Protein AF-A0A1B6DLE5-F1 (afdb_monomer)

Structure (mmCIF, N/CA/C/O backbone):
data_AF-A0A1B6DLE5-F1
#
_entry.id   AF-A0A1B6DLE5-F1
#
loop_
_atom_site.group_PDB
_atom_site.id
_atom_site.type_symbol
_atom_site.label_atom_id
_atom_site.label_alt_id
_atom_site.label_comp_id
_atom_site.label_asym_id
_atom_site.label_entity_id
_atom_site.label_seq_id
_atom_site.pdbx_PDB_ins_code
_atom_site.Cartn_x
_atom_site.Cartn_y
_atom_site.Cartn_z
_atom_site.occupancy
_atom_site.B_iso_or_equiv
_atom_site.auth_seq_id
_atom_site.auth_comp_id
_atom_s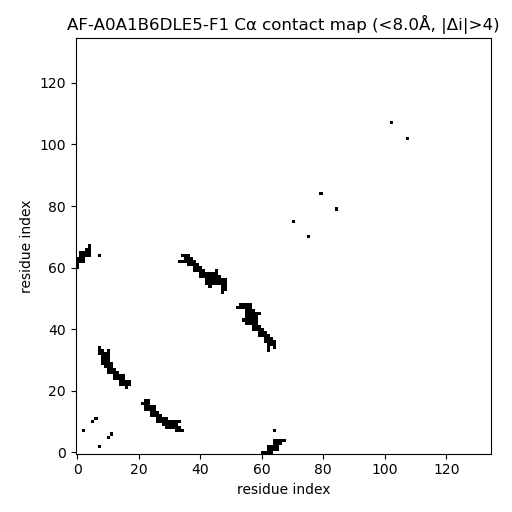ite.auth_asym_id
_atom_site.auth_atom_id
_atom_site.pdbx_PDB_model_num
ATOM 1 N N . MET A 1 1 ? -1.325 -0.089 -9.831 1.00 95.00 1 MET A N 1
ATOM 2 C CA . MET A 1 1 ? -1.335 -1.521 -9.483 1.00 95.00 1 MET A CA 1
ATOM 3 C C . MET A 1 1 ? -2.219 -1.707 -8.270 1.00 95.00 1 MET A C 1
ATOM 5 O O . MET A 1 1 ? -1.937 -1.101 -7.244 1.00 95.00 1 MET A O 1
ATOM 9 N N . ASN A 1 2 ? -3.291 -2.486 -8.408 1.00 97.44 2 ASN A N 1
ATOM 10 C CA . ASN A 1 2 ? -4.218 -2.744 -7.307 1.00 97.44 2 ASN A CA 1
ATOM 11 C C . ASN A 1 2 ? -3.691 -3.873 -6.412 1.00 97.44 2 ASN A C 1
ATOM 13 O O . ASN A 1 2 ? -3.269 -4.928 -6.908 1.00 97.44 2 ASN A O 1
ATOM 17 N N . ILE A 1 3 ? -3.712 -3.634 -5.106 1.00 97.62 3 ILE A N 1
ATOM 18 C CA . ILE A 1 3 ? -3.339 -4.595 -4.068 1.00 97.62 3 ILE A CA 1
ATOM 19 C C . ILE A 1 3 ? -4.383 -4.575 -2.954 1.00 97.62 3 ILE A C 1
ATOM 21 O O . ILE A 1 3 ? -4.985 -3.538 -2.686 1.00 97.62 3 ILE A O 1
ATOM 25 N N . GLU A 1 4 ? -4.595 -5.708 -2.302 1.00 98.00 4 GLU A N 1
ATOM 26 C CA . GLU A 1 4 ? -5.500 -5.803 -1.157 1.00 98.00 4 GLU A CA 1
ATOM 27 C C . GLU A 1 4 ? -4.848 -5.245 0.114 1.00 98.00 4 GLU A C 1
ATOM 29 O O . GLU A 1 4 ? -3.623 -5.228 0.243 1.00 98.00 4 GLU A O 1
ATOM 34 N N . LEU A 1 5 ? -5.652 -4.824 1.096 1.00 97.00 5 LEU A N 1
ATOM 35 C CA . LEU A 1 5 ? -5.134 -4.311 2.372 1.00 97.00 5 LEU A CA 1
ATOM 36 C C . LEU A 1 5 ? -4.170 -5.293 3.061 1.00 97.00 5 LEU A C 1
ATOM 38 O O . LEU A 1 5 ? -3.156 -4.880 3.618 1.00 97.00 5 LEU A O 1
ATOM 42 N N . VAL A 1 6 ? -4.448 -6.596 2.989 1.00 95.88 6 VAL A N 1
ATOM 43 C CA . VAL A 1 6 ? -3.551 -7.621 3.545 1.00 95.88 6 VAL A CA 1
ATOM 44 C C . VAL A 1 6 ? -2.202 -7.656 2.821 1.00 95.88 6 VAL A C 1
ATOM 46 O O . VAL A 1 6 ? -1.170 -7.777 3.469 1.00 95.88 6 VAL A O 1
ATOM 49 N N . GLU A 1 7 ? -2.183 -7.471 1.500 1.00 97.12 7 GLU A N 1
ATOM 50 C CA . GLU A 1 7 ? -0.951 -7.404 0.703 1.00 97.12 7 GLU A CA 1
ATOM 51 C C . GLU A 1 7 ? -0.147 -6.147 1.052 1.00 97.12 7 GLU A C 1
ATOM 53 O O . GLU A 1 7 ? 1.074 -6.191 1.198 1.00 97.12 7 GLU A O 1
ATOM 58 N N . ALA A 1 8 ? -0.844 -5.025 1.236 1.00 97.44 8 ALA A N 1
ATOM 59 C CA . ALA A 1 8 ? -0.252 -3.751 1.618 1.00 97.44 8 ALA A CA 1
ATOM 60 C C . ALA A 1 8 ? 0.439 -3.792 2.993 1.00 97.44 8 ALA A C 1
ATOM 62 O O . ALA A 1 8 ? 1.446 -3.110 3.184 1.00 97.44 8 ALA A O 1
ATOM 63 N N . LEU A 1 9 ? -0.089 -4.578 3.939 1.00 96.25 9 LEU A N 1
ATOM 64 C CA . LEU A 1 9 ? 0.426 -4.681 5.310 1.00 96.25 9 LEU A CA 1
ATOM 65 C C . LEU A 1 9 ? 1.403 -5.847 5.515 1.00 96.25 9 LEU A C 1
ATOM 67 O O . LEU A 1 9 ? 2.339 -5.733 6.304 1.00 96.25 9 LEU A O 1
ATOM 7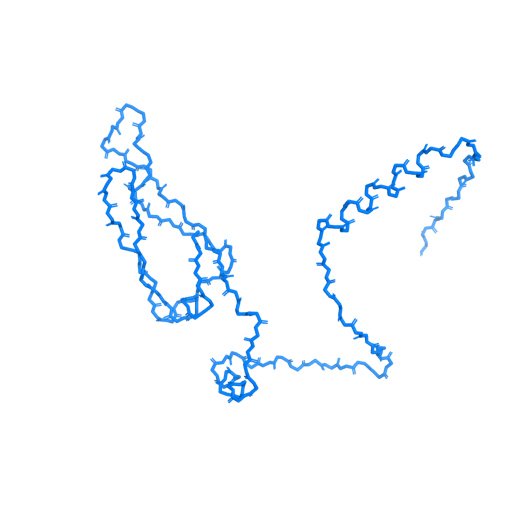1 N N . CYS A 1 10 ? 1.187 -6.972 4.834 1.00 96.19 10 CYS A N 1
ATOM 72 C CA . CYS A 1 10 ? 1.909 -8.223 5.077 1.00 96.19 10 CYS A CA 1
ATOM 73 C C . CYS A 1 10 ? 2.885 -8.602 3.954 1.00 96.19 10 CYS A C 1
ATOM 75 O O . CYS A 1 10 ? 3.512 -9.657 4.034 1.00 96.19 10 CYS A O 1
ATOM 77 N N . GLY A 1 11 ? 3.045 -7.753 2.937 1.00 96.25 11 GLY A N 1
ATOM 78 C CA . GLY A 1 11 ? 3.853 -8.042 1.756 1.00 96.25 11 GLY A CA 1
ATOM 79 C C . GLY A 1 11 ? 3.104 -8.888 0.726 1.00 96.25 11 GLY A C 1
ATOM 80 O O . GLY A 1 11 ? 2.033 -9.440 0.983 1.00 96.25 11 GLY A O 1
ATOM 81 N N . PHE A 1 12 ? 3.666 -8.973 -0.479 1.00 97.00 12 PHE A N 1
ATOM 82 C CA . PHE A 1 12 ? 3.052 -9.696 -1.591 1.00 97.00 12 PHE A CA 1
ATOM 83 C C . PHE A 1 12 ? 4.066 -10.065 -2.670 1.00 97.00 12 PHE A C 1
ATOM 85 O O . PHE A 1 12 ? 5.167 -9.515 -2.749 1.00 97.00 12 PHE A O 1
ATOM 92 N N . GLN A 1 13 ? 3.642 -10.968 -3.552 1.00 97.06 13 GLN A N 1
ATOM 93 C CA . GLN A 1 13 ? 4.317 -11.280 -4.803 1.00 97.06 13 GLN A CA 1
ATOM 94 C C . GLN A 1 13 ? 3.314 -11.179 -5.946 1.00 97.06 13 GLN A C 1
ATOM 96 O O . GLN A 1 13 ? 2.266 -11.819 -5.909 1.00 97.06 13 GLN A O 1
ATOM 101 N N . LYS A 1 14 ? 3.622 -10.365 -6.957 1.00 96.06 14 LYS A N 1
ATOM 102 C CA . LYS A 1 14 ? 2.772 -10.204 -8.142 1.00 96.06 14 LYS A CA 1
ATOM 103 C C . LYS A 1 14 ? 3.612 -10.114 -9.399 1.00 96.06 14 LYS A C 1
ATOM 105 O O . LYS A 1 14 ? 4.716 -9.572 -9.383 1.00 96.06 14 LYS A O 1
ATOM 110 N N . THR A 1 15 ? 3.063 -10.628 -10.488 1.00 96.94 15 THR A N 1
ATOM 111 C CA . THR A 1 15 ? 3.673 -10.528 -11.807 1.00 96.94 15 THR A CA 1
ATOM 112 C C . THR A 1 15 ? 3.175 -9.287 -12.538 1.00 96.94 15 THR A C 1
ATOM 114 O O . THR A 1 15 ? 2.022 -8.873 -12.400 1.00 96.94 15 THR A O 1
ATOM 117 N N . ILE A 1 16 ? 4.066 -8.679 -13.312 1.00 96.25 16 ILE A N 1
ATOM 118 C CA . ILE A 1 16 ? 3.747 -7.619 -14.261 1.00 96.25 16 ILE A CA 1
ATOM 119 C C . ILE A 1 16 ? 4.125 -8.135 -15.637 1.00 96.25 16 ILE A C 1
ATOM 121 O O . ILE A 1 16 ? 5.300 -8.387 -15.899 1.00 96.25 16 ILE A O 1
ATOM 125 N N . HIS A 1 17 ? 3.123 -8.266 -16.496 1.00 95.94 17 HIS A N 1
ATOM 126 C CA . HIS A 1 17 ? 3.327 -8.604 -17.893 1.00 95.94 17 HIS A CA 1
ATOM 127 C C . HIS A 1 17 ? 3.778 -7.357 -18.663 1.00 95.94 17 HIS A C 1
ATOM 129 O O . HIS A 1 17 ? 3.111 -6.318 -18.618 1.00 95.94 17 HIS A O 1
ATOM 135 N N . THR A 1 18 ? 4.933 -7.431 -19.316 1.00 94.50 18 THR A N 1
ATOM 136 C CA . THR A 1 18 ? 5.543 -6.316 -20.050 1.00 94.50 18 THR A CA 1
ATOM 137 C C . THR A 1 18 ? 5.151 -6.319 -21.526 1.00 94.50 18 THR A C 1
ATOM 139 O O . THR A 1 18 ? 4.615 -7.285 -22.052 1.00 94.50 18 THR A O 1
ATOM 142 N N . LEU A 1 19 ? 5.454 -5.222 -22.229 1.00 92.38 19 LEU A N 1
ATOM 143 C CA . LEU A 1 19 ? 5.194 -5.086 -23.670 1.00 92.38 19 LEU A CA 1
ATOM 144 C C . LEU A 1 19 ? 6.086 -5.978 -24.551 1.00 92.38 19 LEU A C 1
ATOM 146 O O . LEU A 1 19 ? 5.838 -6.079 -25.747 1.00 92.38 19 LEU A O 1
ATOM 150 N N . ASP A 1 20 ? 7.147 -6.560 -23.985 1.00 91.56 20 ASP A N 1
ATOM 151 C CA . ASP A 1 20 ? 8.043 -7.510 -24.655 1.00 91.56 20 ASP A CA 1
ATOM 152 C C . ASP A 1 20 ? 7.759 -8.969 -24.255 1.00 91.56 20 ASP A C 1
ATOM 154 O O . ASP A 1 20 ? 8.658 -9.807 -24.316 1.00 91.56 20 ASP A O 1
ATOM 158 N N . ASP A 1 21 ? 6.518 -9.252 -23.839 1.00 94.75 21 ASP A N 1
ATOM 159 C CA . ASP A 1 21 ? 5.989 -10.581 -23.504 1.00 94.75 21 ASP A CA 1
ATOM 160 C C . ASP A 1 21 ? 6.752 -11.310 -22.377 1.00 94.75 21 ASP A C 1
ATOM 162 O O . ASP A 1 21 ? 6.773 -12.542 -22.310 1.00 94.75 21 ASP A O 1
ATOM 166 N N . ARG A 1 22 ? 7.392 -10.564 -21.465 1.00 94.62 22 ARG A N 1
ATOM 167 C CA . ARG A 1 22 ? 8.037 -11.107 -20.260 1.00 94.62 22 ARG A CA 1
ATOM 168 C C . ARG A 1 22 ? 7.164 -10.871 -19.033 1.00 94.62 22 ARG A C 1
ATOM 170 O O . ARG A 1 22 ? 6.471 -9.864 -18.923 1.00 94.62 22 ARG A O 1
ATOM 177 N N . ASP A 1 23 ? 7.283 -11.763 -18.057 1.00 97.00 23 ASP A N 1
ATOM 178 C CA . ASP A 1 23 ? 6.674 -11.574 -16.744 1.00 97.00 23 ASP A CA 1
ATOM 179 C C . ASP A 1 23 ? 7.738 -11.154 -15.729 1.00 97.00 23 ASP A C 1
ATOM 181 O O . ASP A 1 23 ? 8.702 -11.876 -15.462 1.00 97.00 23 ASP A O 1
ATOM 185 N N . LEU A 1 24 ? 7.558 -9.974 -15.143 1.00 96.81 24 LEU A N 1
ATOM 186 C CA . LEU A 1 24 ? 8.404 -9.472 -14.066 1.00 96.81 24 LEU A CA 1
ATOM 187 C C . LEU A 1 24 ? 7.772 -9.816 -12.722 1.00 96.81 24 LEU A C 1
ATOM 189 O O . LEU A 1 24 ? 6.667 -9.367 -12.426 1.00 96.81 24 LEU A O 1
ATOM 193 N N . LEU A 1 25 ? 8.480 -10.569 -11.882 1.00 97.06 25 LEU A N 1
ATOM 194 C CA . LEU A 1 25 ? 8.051 -10.823 -10.510 1.00 97.06 25 LEU A CA 1
ATOM 195 C C . LEU A 1 25 ? 8.454 -9.653 -9.607 1.00 97.06 25 LEU A C 1
ATOM 197 O O . LEU A 1 25 ? 9.636 -9.424 -9.357 1.00 97.06 25 LEU A O 1
ATOM 201 N N . VAL A 1 26 ? 7.465 -8.945 -9.069 1.00 96.12 26 VAL A N 1
ATOM 202 C CA . VAL A 1 26 ? 7.658 -7.909 -8.052 1.00 96.12 26 VAL A CA 1
ATOM 203 C C . VAL A 1 26 ? 7.335 -8.498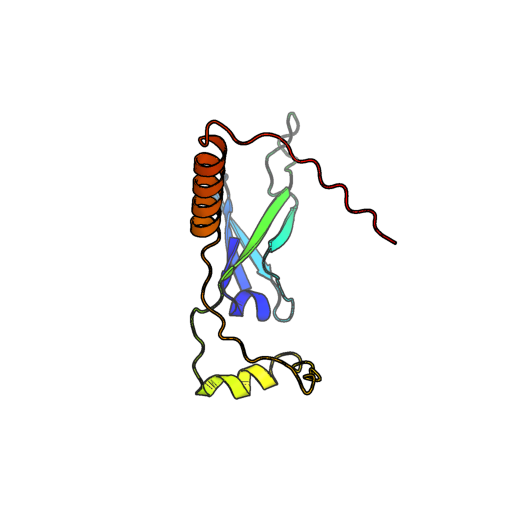 -6.689 1.00 96.12 26 VAL A C 1
ATOM 205 O O . VAL A 1 26 ? 6.277 -9.096 -6.500 1.00 96.12 26 VAL A O 1
ATOM 208 N N . THR A 1 27 ? 8.253 -8.325 -5.740 1.00 96.44 27 THR A N 1
ATOM 209 C CA . THR A 1 27 ? 8.102 -8.796 -4.359 1.00 96.44 27 THR A CA 1
ATOM 210 C C . THR A 1 27 ? 8.220 -7.620 -3.402 1.00 96.44 27 THR A C 1
ATOM 212 O O . THR A 1 27 ? 9.181 -6.857 -3.480 1.00 96.44 27 THR A O 1
ATOM 215 N N . VAL A 1 28 ? 7.261 -7.507 -2.488 1.00 95.94 28 VAL A N 1
ATOM 216 C CA . VAL A 1 28 ? 7.370 -6.684 -1.280 1.00 95.94 28 VAL A CA 1
ATOM 217 C C . VAL A 1 28 ? 7.525 -7.632 -0.102 1.00 95.94 28 VAL A C 1
ATOM 219 O O . VAL A 1 28 ? 6.727 -8.557 0.063 1.00 95.94 28 VAL A O 1
ATOM 222 N N . ILE A 1 29 ? 8.585 -7.433 0.678 1.00 95.06 29 ILE A N 1
ATOM 223 C CA . ILE A 1 29 ? 8.948 -8.326 1.778 1.00 95.06 29 ILE A CA 1
ATOM 224 C C . ILE A 1 29 ? 7.930 -8.161 2.918 1.00 95.06 29 ILE A C 1
AT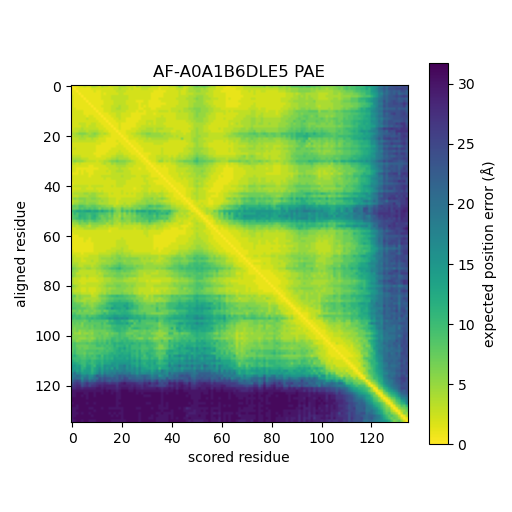OM 226 O O . ILE A 1 29 ? 7.564 -7.027 3.239 1.00 95.06 29 ILE A O 1
ATOM 230 N N . PRO A 1 30 ? 7.484 -9.254 3.565 1.00 93.56 30 PRO A N 1
ATOM 231 C CA . PRO A 1 30 ? 6.647 -9.157 4.753 1.00 93.56 30 PRO A CA 1
ATOM 232 C C . PRO A 1 30 ? 7.258 -8.254 5.829 1.00 93.56 30 PRO A C 1
ATOM 234 O O . PRO A 1 30 ? 8.422 -8.407 6.194 1.00 93.56 30 PRO A O 1
ATOM 237 N N . GLY A 1 31 ? 6.457 -7.315 6.333 1.00 88.75 31 GLY A N 1
ATOM 238 C CA . GLY A 1 31 ? 6.887 -6.278 7.276 1.00 88.75 31 GLY A CA 1
ATOM 239 C C . GLY A 1 31 ? 7.170 -4.918 6.629 1.00 88.75 31 GLY A C 1
ATOM 240 O O . GLY A 1 31 ? 7.177 -3.910 7.334 1.00 88.75 31 GLY A O 1
ATOM 241 N N . GLU A 1 32 ? 7.332 -4.846 5.304 1.00 93.62 32 GLU A N 1
ATOM 242 C CA . GLU A 1 32 ? 7.340 -3.570 4.584 1.00 93.62 32 GLU A CA 1
ATOM 243 C C . GLU A 1 32 ? 5.912 -3.136 4.233 1.00 93.62 32 GLU A C 1
ATOM 245 O O . GLU A 1 32 ? 5.233 -3.763 3.420 1.00 93.62 32 GLU A O 1
ATOM 250 N N . VAL A 1 33 ? 5.465 -2.022 4.814 1.00 96.06 33 VAL A N 1
ATOM 251 C CA . VAL A 1 33 ? 4.139 -1.461 4.526 1.00 96.06 33 VAL A CA 1
ATOM 252 C C . VAL A 1 33 ? 4.161 -0.681 3.210 1.00 96.06 33 VAL A C 1
ATOM 254 O O . VAL A 1 33 ? 4.983 0.218 3.025 1.00 96.06 33 VAL A O 1
ATOM 257 N N . THR A 1 34 ? 3.214 -0.984 2.320 1.00 97.06 34 THR A N 1
ATOM 258 C CA . THR A 1 34 ? 2.953 -0.226 1.086 1.00 97.06 34 THR A CA 1
ATOM 259 C C . THR A 1 34 ? 1.678 0.596 1.249 1.00 97.06 34 THR A C 1
ATOM 261 O O . THR A 1 34 ? 0.595 0.041 1.411 1.00 97.06 34 THR A O 1
ATOM 264 N N . LYS A 1 35 ? 1.778 1.926 1.218 1.00 97.25 35 LYS A N 1
ATOM 265 C CA . LYS A 1 35 ? 0.630 2.820 1.422 1.00 97.25 35 LYS A CA 1
ATOM 266 C C . LYS A 1 35 ? -0.174 3.001 0.138 1.00 97.25 35 LYS A C 1
ATOM 268 O O . LYS A 1 35 ? 0.325 2.837 -0.976 1.00 97.25 35 LYS A O 1
ATOM 273 N N . HIS A 1 36 ? -1.431 3.407 0.298 1.00 97.75 36 HIS A N 1
ATOM 274 C CA . HIS A 1 36 ? -2.233 3.853 -0.834 1.00 97.75 36 HIS A CA 1
ATOM 275 C C . HIS A 1 36 ? -1.576 5.072 -1.496 1.00 97.75 36 HIS A C 1
ATOM 277 O O . HIS A 1 36 ? -1.207 6.030 -0.821 1.00 97.75 36 HIS A O 1
ATOM 283 N N . GLY A 1 37 ? -1.436 5.028 -2.818 1.00 97.69 37 GLY A N 1
ATOM 284 C CA . GLY A 1 37 ? -0.793 6.069 -3.610 1.00 97.69 37 GLY A CA 1
ATOM 285 C C . GLY A 1 37 ? 0.734 6.004 -3.634 1.00 97.69 37 GLY A C 1
ATOM 286 O O . GLY A 1 37 ? 1.330 6.799 -4.362 1.00 97.69 37 GLY A O 1
ATOM 287 N N . ASP A 1 38 ? 1.371 5.075 -2.907 1.00 97.25 38 ASP A N 1
ATOM 288 C CA . ASP A 1 38 ? 2.829 4.927 -2.933 1.00 97.25 38 ASP A CA 1
ATOM 289 C C . ASP A 1 38 ? 3.326 4.661 -4.354 1.00 97.25 38 ASP A C 1
ATOM 291 O O . ASP A 1 38 ? 2.694 3.951 -5.140 1.00 97.25 38 ASP A O 1
ATOM 295 N N . VAL A 1 39 ? 4.499 5.211 -4.670 1.00 97.44 39 VAL A N 1
ATOM 296 C CA . VAL A 1 39 ? 5.131 5.075 -5.982 1.00 97.44 39 VAL A CA 1
ATOM 297 C C . VAL A 1 39 ? 6.485 4.395 -5.828 1.00 97.44 39 VAL A C 1
ATOM 299 O O . VAL A 1 39 ? 7.362 4.884 -5.118 1.00 97.44 39 VAL A O 1
ATOM 302 N N . LYS A 1 40 ? 6.676 3.273 -6.523 1.00 95.81 40 LYS A N 1
ATOM 303 C CA . LYS A 1 40 ? 7.967 2.575 -6.640 1.00 95.81 40 LYS A CA 1
ATOM 304 C C . LYS A 1 40 ? 8.352 2.447 -8.112 1.00 95.81 40 LYS A C 1
ATOM 306 O O . LYS A 1 40 ? 7.537 2.697 -8.999 1.00 95.81 40 LYS A O 1
ATOM 311 N N . CYS A 1 41 ? 9.602 2.083 -8.392 1.00 96.19 41 CYS A N 1
ATOM 312 C CA . CYS A 1 41 ? 10.039 1.873 -9.768 1.00 96.19 41 CYS A CA 1
ATOM 313 C C . CYS A 1 41 ? 10.967 0.672 -9.930 1.00 96.19 41 CYS A C 1
ATOM 315 O O . CYS A 1 41 ? 11.715 0.336 -9.014 1.00 96.19 41 CYS A O 1
ATOM 317 N N . ILE A 1 42 ? 10.924 0.069 -11.118 1.00 95.81 42 ILE A N 1
ATOM 318 C CA . ILE A 1 42 ? 11.850 -0.972 -11.563 1.00 95.81 42 ILE A CA 1
ATOM 319 C C . ILE A 1 42 ? 12.783 -0.343 -12.598 1.00 95.81 42 ILE A C 1
ATOM 321 O O . ILE A 1 42 ? 12.337 0.174 -13.628 1.00 95.81 42 ILE A O 1
ATOM 325 N N . LEU A 1 43 ? 14.079 -0.330 -12.295 1.00 94.81 43 LEU A N 1
ATOM 326 C CA . LEU A 1 43 ? 15.106 0.220 -13.178 1.00 94.81 43 LEU A CA 1
ATOM 327 C C . LEU A 1 43 ? 15.317 -0.701 -14.385 1.00 94.81 43 LEU A C 1
ATOM 329 O O . LEU A 1 43 ? 15.317 -1.917 -14.234 1.00 94.81 43 LEU A O 1
ATOM 333 N N . GLY A 1 44 ? 15.512 -0.126 -15.573 1.00 93.25 44 GLY A N 1
ATOM 334 C CA . GLY A 1 44 ? 15.780 -0.886 -16.799 1.00 93.25 44 GLY A CA 1
ATOM 335 C C . GLY A 1 44 ? 14.553 -1.545 -17.436 1.00 93.25 44 GLY A C 1
ATOM 336 O O . GLY A 1 44 ? 14.694 -2.226 -18.444 1.00 93.25 44 GLY A O 1
ATOM 337 N N . GLU A 1 45 ? 13.354 -1.324 -16.894 1.00 94.56 45 GLU A N 1
ATOM 338 C CA . GLU A 1 45 ? 12.096 -1.893 -17.410 1.00 94.56 45 GLU A CA 1
ATOM 339 C C . GLU A 1 45 ? 11.161 -0.830 -18.014 1.00 94.56 45 GLU A C 1
ATOM 341 O O . GLU A 1 45 ? 9.980 -1.066 -18.249 1.00 94.56 45 GLU A O 1
ATOM 346 N N . GLY A 1 46 ? 11.683 0.373 -18.269 1.00 93.00 46 GLY A N 1
ATOM 347 C CA . GLY A 1 46 ? 10.982 1.393 -19.048 1.00 93.00 46 GLY A CA 1
ATOM 348 C C . GLY A 1 46 ? 11.173 1.232 -20.559 1.00 93.00 46 GLY A C 1
ATOM 349 O O . GLY A 1 46 ? 11.737 0.257 -21.053 1.00 93.00 46 GLY A O 1
ATOM 350 N N . MET A 1 47 ? 10.743 2.246 -21.308 1.00 92.06 47 MET A N 1
ATOM 351 C CA . MET A 1 47 ? 10.932 2.285 -22.761 1.00 92.06 47 MET A CA 1
ATOM 352 C C . MET A 1 47 ? 12.420 2.446 -23.134 1.00 92.06 47 MET A C 1
ATOM 354 O O . MET A 1 47 ? 13.155 3.112 -22.395 1.00 92.06 47 MET A O 1
ATOM 358 N N . PRO A 1 48 ? 12.875 1.881 -24.269 1.00 92.38 48 PRO A N 1
ATOM 359 C CA . PRO A 1 48 ? 14.218 2.114 -24.797 1.00 92.38 48 PRO A CA 1
ATOM 360 C C . PRO A 1 48 ? 14.486 3.595 -25.091 1.00 92.38 48 PRO A C 1
ATOM 362 O O . PRO A 1 48 ? 13.598 4.322 -25.546 1.00 92.38 48 PRO A O 1
ATOM 365 N N . GLN A 1 49 ? 15.720 4.045 -24.872 1.00 89.69 49 GLN A N 1
ATOM 366 C CA . GLN A 1 49 ? 16.133 5.408 -25.184 1.00 89.69 49 GLN A CA 1
ATOM 367 C C . GLN A 1 49 ? 16.301 5.621 -26.694 1.00 89.69 49 GLN A C 1
ATOM 369 O O . GLN A 1 49 ? 16.805 4.768 -27.432 1.00 89.69 49 GLN A O 1
ATOM 374 N N . TYR A 1 50 ? 15.922 6.811 -27.165 1.00 87.94 50 TYR A N 1
ATOM 375 C CA . TYR A 1 50 ? 16.098 7.190 -28.563 1.00 87.94 50 TYR A CA 1
ATOM 376 C C . TYR A 1 50 ? 17.587 7.168 -28.940 1.00 87.94 50 TYR A C 1
ATOM 378 O O . TYR A 1 50 ? 18.403 7.810 -28.286 1.00 87.94 50 TYR A O 1
ATOM 386 N N . LYS A 1 51 ? 17.928 6.437 -30.012 1.00 89.88 51 LYS A N 1
ATOM 387 C CA . LYS A 1 51 ? 19.299 6.163 -30.498 1.00 89.88 51 LYS A CA 1
ATOM 388 C C . LYS A 1 51 ? 20.168 5.249 -29.620 1.00 89.88 51 LYS A C 1
ATOM 390 O O . LYS A 1 51 ? 21.278 4.939 -30.043 1.00 89.88 51 LYS A O 1
ATOM 395 N N . ASN A 1 52 ? 19.678 4.764 -28.478 1.00 88.75 52 ASN A N 1
ATOM 396 C CA . ASN A 1 52 ? 20.381 3.769 -27.666 1.00 88.75 52 ASN A CA 1
ATOM 397 C C . ASN A 1 52 ? 19.407 2.675 -27.178 1.00 88.75 52 ASN A C 1
ATOM 399 O O . ASN A 1 52 ? 18.964 2.705 -26.032 1.00 88.75 52 ASN A O 1
ATOM 403 N N . PRO A 1 53 ? 19.039 1.709 -28.045 1.00 86.00 53 PRO A N 1
ATOM 404 C CA . PRO A 1 53 ? 17.985 0.733 -27.751 1.00 86.00 53 PRO A CA 1
ATOM 405 C C . PRO A 1 53 ? 18.348 -0.262 -26.638 1.00 86.00 53 PRO A C 1
ATOM 407 O O . PRO A 1 53 ? 17.465 -0.940 -26.119 1.00 86.00 53 PRO A O 1
ATOM 410 N N . PHE A 1 54 ? 19.630 -0.357 -26.273 1.00 87.06 54 PHE A N 1
ATOM 411 C CA . PHE A 1 54 ? 20.103 -1.210 -25.181 1.00 87.06 54 PHE A CA 1
ATOM 412 C C . PHE A 1 54 ? 19.910 -0.569 -23.803 1.00 87.06 54 PHE A C 1
ATOM 414 O O . PHE A 1 54 ? 19.923 -1.274 -22.797 1.00 87.06 54 PHE A O 1
ATOM 421 N N . GLU A 1 55 ? 19.694 0.747 -23.745 1.00 90.31 55 GLU A N 1
ATOM 422 C CA . GLU A 1 55 ? 19.363 1.444 -22.508 1.00 90.31 55 GLU A CA 1
ATOM 423 C C . GLU A 1 55 ? 17.856 1.654 -22.402 1.00 90.31 55 GLU A C 1
ATOM 425 O O . GLU A 1 55 ? 17.245 2.370 -23.196 1.00 90.31 55 GLU A O 1
ATOM 430 N N . LYS A 1 56 ? 17.252 1.049 -21.382 1.00 93.19 56 LYS A N 1
ATOM 431 C CA . LYS A 1 56 ? 15.835 1.205 -21.046 1.00 93.19 56 LYS A CA 1
ATOM 432 C C . LYS A 1 56 ? 15.663 2.170 -19.872 1.00 93.19 56 LYS A C 1
ATOM 434 O O . LYS A 1 56 ? 16.522 2.269 -18.997 1.00 93.19 56 LYS A O 1
ATOM 439 N N . GLY A 1 57 ? 14.538 2.884 -19.853 1.00 93.88 57 GLY A N 1
ATOM 440 C CA . GLY A 1 57 ? 14.137 3.744 -18.739 1.00 93.88 57 GLY A CA 1
ATOM 441 C C . GLY A 1 57 ? 13.687 2.960 -17.498 1.00 93.88 57 GLY A C 1
ATOM 442 O O . GLY A 1 57 ? 14.070 1.813 -17.279 1.00 93.88 57 GLY A O 1
ATOM 443 N N . ARG A 1 58 ? 12.820 3.569 -16.684 1.00 95.31 58 ARG A N 1
ATOM 444 C CA . ARG A 1 58 ? 12.217 2.938 -15.495 1.00 95.31 58 ARG A CA 1
ATOM 445 C C . ARG A 1 58 ? 10.732 2.652 -15.698 1.00 95.31 58 ARG A C 1
ATOM 447 O O . ARG A 1 58 ? 10.025 3.493 -16.253 1.00 95.31 58 ARG A O 1
ATOM 454 N N . LEU A 1 59 ? 10.262 1.521 -15.184 1.00 96.25 59 LEU A N 1
ATOM 455 C CA . LEU A 1 59 ? 8.838 1.251 -15.004 1.00 96.25 59 LEU A CA 1
ATOM 456 C C . LEU A 1 59 ? 8.396 1.860 -13.674 1.00 96.25 59 LEU A C 1
ATOM 458 O O . LEU A 1 59 ? 8.957 1.517 -12.637 1.00 96.25 59 LEU A O 1
ATOM 462 N N . ILE A 1 60 ? 7.424 2.770 -13.693 1.00 96.69 60 ILE A N 1
ATOM 463 C CA . ILE A 1 60 ? 6.884 3.415 -12.489 1.00 96.69 60 ILE A CA 1
ATOM 464 C C . ILE A 1 60 ? 5.575 2.724 -12.113 1.00 96.69 60 ILE A C 1
ATOM 466 O O . ILE A 1 60 ? 4.689 2.568 -12.949 1.00 96.69 60 ILE A O 1
ATOM 470 N N . ILE A 1 61 ? 5.452 2.326 -10.850 1.00 96.75 61 ILE A N 1
ATOM 471 C CA . ILE A 1 61 ? 4.298 1.613 -10.312 1.00 96.75 61 ILE A CA 1
ATOM 472 C C . ILE A 1 61 ? 3.714 2.455 -9.185 1.00 96.75 61 ILE A C 1
ATOM 474 O O . ILE A 1 61 ? 4.375 2.668 -8.171 1.00 96.75 61 ILE A O 1
ATOM 478 N N . GLN A 1 62 ? 2.474 2.907 -9.359 1.00 97.69 62 GLN A N 1
ATOM 479 C CA . GLN A 1 62 ? 1.672 3.488 -8.285 1.00 97.69 62 GLN A CA 1
ATOM 480 C C . GLN A 1 62 ? 0.767 2.412 -7.684 1.00 97.69 62 GLN A C 1
ATOM 482 O O . GLN A 1 62 ? 0.102 1.689 -8.433 1.00 97.69 62 GLN A O 1
ATOM 487 N N . PHE A 1 63 ? 0.723 2.298 -6.361 1.00 98.06 63 PHE A N 1
ATOM 488 C CA . PHE A 1 63 ? -0.102 1.317 -5.658 1.00 98.06 63 PHE A CA 1
ATOM 489 C C . PHE A 1 63 ? -1.455 1.902 -5.267 1.00 98.06 63 PHE A C 1
ATOM 491 O O . PHE A 1 63 ? -1.538 2.999 -4.723 1.00 98.06 63 PHE A O 1
ATOM 498 N N . LEU A 1 64 ? -2.517 1.148 -5.525 1.00 98.12 64 LEU A N 1
ATOM 499 C CA . LEU A 1 64 ? -3.869 1.447 -5.071 1.00 98.12 64 LEU A CA 1
ATOM 500 C C . LEU A 1 64 ? -4.279 0.321 -4.127 1.00 98.12 64 LEU A C 1
ATOM 502 O O . LEU A 1 64 ? -4.346 -0.837 -4.536 1.00 98.12 64 LEU A O 1
ATOM 506 N N . VAL A 1 65 ? -4.468 0.664 -2.856 1.00 98.19 65 VAL A N 1
ATOM 507 C CA . VAL A 1 65 ? -4.856 -0.297 -1.819 1.00 98.19 65 VAL A CA 1
ATOM 508 C C . VAL A 1 65 ? -6.374 -0.390 -1.758 1.00 98.19 65 VAL A C 1
ATOM 510 O O . VAL A 1 65 ? -7.033 0.620 -1.504 1.00 98.19 65 VAL A O 1
ATOM 513 N N . ASN A 1 66 ? -6.894 -1.596 -1.956 1.00 97.81 66 ASN A N 1
ATOM 514 C CA . ASN A 1 66 ? -8.298 -1.936 -1.787 1.00 97.81 66 ASN A CA 1
ATOM 515 C C . ASN A 1 66 ? -8.571 -2.249 -0.313 1.00 97.81 66 ASN A C 1
ATOM 517 O O . ASN A 1 66 ? -7.961 -3.150 0.269 1.00 97.81 66 ASN A O 1
ATOM 521 N N . PHE A 1 67 ? -9.490 -1.500 0.291 1.00 97.38 67 PHE A N 1
ATOM 522 C CA . PHE A 1 67 ? -9.994 -1.794 1.629 1.00 97.38 67 PHE A CA 1
ATOM 523 C C . PHE A 1 67 ? -11.222 -2.705 1.537 1.00 97.38 67 PHE A C 1
ATOM 525 O O . PHE A 1 67 ? -12.030 -2.544 0.618 1.00 97.38 67 PHE A O 1
ATOM 532 N N . PRO A 1 68 ? -11.397 -3.643 2.485 1.00 95.62 68 PRO A N 1
ATOM 533 C CA . PRO A 1 68 ? -12.631 -4.407 2.567 1.00 95.62 68 PRO A CA 1
ATOM 534 C C . PRO A 1 68 ? -13.801 -3.467 2.879 1.00 95.62 68 PRO A C 1
ATOM 536 O O . PRO A 1 68 ? -13.663 -2.537 3.672 1.00 95.62 68 PRO A O 1
ATOM 539 N N . SER A 1 69 ? -14.970 -3.739 2.299 1.00 94.19 69 SER A N 1
ATOM 540 C CA . SER A 1 69 ? -16.186 -2.955 2.558 1.00 94.19 69 SER A CA 1
ATOM 541 C C . SER A 1 69 ? -16.662 -3.065 4.008 1.00 94.19 69 SER A C 1
ATOM 543 O O . SER A 1 69 ? -17.260 -2.139 4.542 1.00 94.19 69 SER A O 1
ATOM 545 N N . THR A 1 70 ? -16.415 -4.211 4.646 1.00 94.00 70 THR A N 1
ATOM 546 C CA . THR A 1 70 ? -16.821 -4.512 6.023 1.00 94.00 70 THR A CA 1
ATOM 547 C C . THR A 1 70 ? -15.834 -5.479 6.667 1.00 94.00 70 THR A C 1
ATOM 549 O O . THR A 1 70 ? -15.292 -6.351 5.987 1.00 94.00 70 THR A O 1
ATOM 552 N N . ILE A 1 71 ? -15.663 -5.387 7.986 1.00 94.56 71 ILE A N 1
ATOM 553 C CA . ILE A 1 71 ? -14.894 -6.340 8.797 1.00 94.56 71 ILE A CA 1
ATOM 554 C C . ILE A 1 71 ? -15.829 -6.918 9.861 1.00 94.56 71 ILE A C 1
ATOM 556 O O . ILE A 1 71 ? -16.601 -6.185 10.475 1.00 94.56 71 ILE A O 1
ATOM 560 N N . SER A 1 72 ? -15.778 -8.235 10.063 1.00 95.50 72 SER A N 1
ATOM 561 C CA . SER A 1 72 ? -16.635 -8.913 11.037 1.00 95.50 72 SER A CA 1
ATOM 562 C C . SER A 1 72 ? -16.225 -8.594 12.480 1.00 95.50 72 SER A C 1
ATOM 564 O O . SER A 1 72 ? -15.040 -8.462 12.788 1.00 95.50 72 SER A O 1
ATOM 566 N N . ALA A 1 73 ? -17.198 -8.489 13.388 1.00 95.06 73 ALA A N 1
ATOM 567 C CA . ALA A 1 73 ? -16.955 -8.079 14.772 1.00 95.06 73 ALA A CA 1
ATOM 568 C C . ALA A 1 73 ? -16.054 -9.055 15.558 1.00 95.06 73 ALA A C 1
ATOM 570 O O . ALA A 1 73 ? -15.313 -8.634 16.442 1.00 95.06 73 ALA A O 1
ATOM 571 N N . ASP A 1 74 ? -16.066 -10.345 15.213 1.00 95.88 74 ASP A N 1
ATOM 572 C CA . ASP A 1 74 ? -15.299 -11.407 15.884 1.00 95.88 74 ASP A CA 1
ATOM 573 C C . ASP A 1 74 ? -13.781 -11.360 15.626 1.00 95.88 74 ASP A C 1
ATOM 575 O O . ASP A 1 74 ? -13.003 -12.011 16.335 1.00 95.88 74 ASP A O 1
ATOM 579 N N . VAL A 1 75 ? -13.338 -10.592 14.625 1.00 95.25 75 VAL A N 1
ATOM 580 C CA . VAL A 1 75 ? -11.911 -10.413 14.310 1.00 95.25 75 VAL A CA 1
ATOM 581 C C . VAL A 1 75 ? -11.350 -9.067 14.771 1.00 95.25 75 VAL A C 1
ATOM 583 O O . VAL A 1 75 ? -10.131 -8.907 14.779 1.00 95.25 75 VAL A O 1
ATOM 586 N N . LEU A 1 76 ? -12.194 -8.120 15.202 1.00 94.44 76 LEU A N 1
ATOM 587 C CA . LEU A 1 76 ? -11.765 -6.756 15.545 1.00 94.44 76 LEU A CA 1
ATOM 588 C C . LEU A 1 76 ? -10.760 -6.721 16.698 1.00 94.44 76 LEU A C 1
ATOM 590 O O . LEU A 1 76 ? -9.749 -6.036 16.593 1.00 94.44 76 LEU A O 1
ATOM 594 N N . THR A 1 77 ? -10.985 -7.506 17.754 1.00 94.62 77 THR A N 1
ATOM 595 C CA . THR A 1 77 ? -10.063 -7.573 18.900 1.00 94.62 77 THR A CA 1
ATOM 596 C C . THR A 1 77 ? -8.668 -8.029 18.474 1.00 94.62 77 THR A C 1
ATOM 598 O O . THR A 1 77 ? -7.677 -7.392 18.806 1.00 94.62 77 THR A O 1
ATOM 601 N N . ARG A 1 78 ? -8.587 -9.088 17.658 1.00 95.56 78 ARG A N 1
ATOM 602 C CA . ARG A 1 78 ? -7.309 -9.598 17.137 1.00 95.56 78 ARG A CA 1
ATOM 603 C C . ARG A 1 78 ? -6.634 -8.599 16.198 1.00 95.56 78 ARG A C 1
ATOM 605 O O . ARG A 1 78 ? -5.412 -8.511 16.173 1.00 95.56 78 ARG A O 1
ATOM 612 N N . LEU A 1 79 ? -7.417 -7.848 15.424 1.00 95.19 79 LEU A N 1
ATOM 613 C CA . LEU A 1 79 ? -6.895 -6.809 14.540 1.00 95.19 79 LEU A CA 1
ATOM 614 C C . LEU A 1 79 ? -6.282 -5.648 15.336 1.00 95.19 79 LEU A C 1
ATOM 616 O O . LEU A 1 79 ? -5.203 -5.182 14.984 1.00 95.19 79 LEU A O 1
ATOM 620 N N . GLU A 1 80 ? -6.932 -5.212 16.417 1.00 94.06 80 GLU A N 1
ATOM 621 C CA . GLU A 1 80 ? -6.407 -4.170 17.309 1.00 94.06 80 GLU A CA 1
ATOM 622 C C . GLU A 1 80 ? -5.091 -4.571 17.974 1.00 94.06 80 GLU A C 1
ATOM 624 O O . GLU A 1 80 ? -4.189 -3.746 18.065 1.00 94.06 80 GLU A O 1
ATOM 629 N N . GLU A 1 81 ? -4.949 -5.835 18.379 1.00 95.38 81 GLU A N 1
ATOM 630 C CA . GLU A 1 81 ? -3.702 -6.362 18.949 1.00 95.38 81 GLU A CA 1
ATOM 631 C C . GLU A 1 81 ? -2.537 -6.361 17.944 1.00 95.38 81 GLU A C 1
ATOM 633 O O . GLU A 1 81 ? -1.374 -6.297 18.342 1.00 95.38 81 GLU A O 1
ATOM 638 N N . CYS A 1 82 ? -2.835 -6.443 16.643 1.00 93.81 82 CYS A N 1
ATOM 639 C CA . CYS A 1 82 ? -1.826 -6.494 15.582 1.00 93.81 82 CYS A CA 1
ATOM 640 C C . CYS A 1 82 ? -1.428 -5.110 15.045 1.00 93.81 82 CYS A C 1
ATOM 642 O O . CYS A 1 82 ? -0.392 -4.986 14.390 1.00 93.81 82 CYS A O 1
ATOM 644 N N . LEU A 1 83 ? -2.259 -4.087 15.255 1.00 94.56 83 LEU A N 1
ATOM 645 C CA . LEU A 1 83 ? -2.062 -2.742 14.717 1.00 94.56 83 LEU A CA 1
ATOM 646 C C . LEU A 1 83 ? -1.514 -1.782 15.787 1.00 94.56 83 LEU A C 1
ATOM 648 O O . LEU A 1 83 ? -1.601 -2.060 16.982 1.00 94.56 83 LEU A O 1
ATOM 652 N N . PRO A 1 84 ? -0.946 -0.627 15.387 1.00 94.50 84 PRO A N 1
ATOM 653 C CA . PRO A 1 84 ? -0.584 0.417 16.339 1.00 94.50 84 PRO A CA 1
ATOM 654 C C . PRO A 1 84 ? -1.772 0.818 17.221 1.00 94.50 84 PRO A C 1
ATOM 656 O O . PRO A 1 84 ? -2.910 0.891 16.751 1.00 94.50 84 PRO A O 1
ATOM 659 N N . SER A 1 85 ? -1.496 1.117 18.492 1.00 94.38 85 SER A N 1
ATOM 660 C CA . SER A 1 85 ? -2.530 1.479 19.461 1.00 94.38 85 SER A CA 1
ATOM 661 C C . SER A 1 85 ? -3.303 2.720 19.019 1.00 94.38 85 SER A C 1
ATOM 663 O O . SER A 1 85 ? -2.714 3.697 18.543 1.00 94.38 85 SER A O 1
ATOM 665 N N . ARG A 1 86 ? -4.620 2.708 19.237 1.00 92.69 86 ARG A N 1
ATOM 666 C CA . ARG A 1 86 ? -5.477 3.866 18.966 1.00 92.69 86 ARG A CA 1
ATOM 667 C C . ARG A 1 86 ? -5.043 5.044 19.851 1.00 92.69 86 ARG A C 1
ATOM 669 O O . ARG A 1 86 ? -4.901 4.848 21.058 1.00 92.69 86 ARG A O 1
ATOM 676 N N . PRO A 1 87 ? -4.825 6.246 19.292 1.00 93.19 87 PRO A N 1
ATOM 677 C CA . PRO A 1 87 ? -4.538 7.418 20.105 1.00 93.19 87 PRO A CA 1
ATOM 678 C C . PRO A 1 87 ? -5.768 7.783 20.941 1.00 93.19 87 PRO A C 1
ATOM 680 O O . PRO A 1 87 ? -6.891 7.792 20.434 1.00 93.19 87 PRO A O 1
ATOM 683 N N . GLU A 1 88 ? -5.556 8.098 22.216 1.00 92.94 88 GLU A N 1
ATOM 684 C CA . GLU A 1 88 ? -6.616 8.630 23.069 1.00 92.94 88 GLU A CA 1
ATOM 685 C C . GLU A 1 88 ? -6.942 10.068 22.654 1.00 92.94 88 GLU A C 1
ATOM 687 O O . GLU A 1 88 ? -6.050 10.904 22.491 1.00 92.94 88 GLU A O 1
ATOM 692 N N . GLN A 1 89 ? -8.230 10.361 22.492 1.00 92.19 89 GLN A N 1
ATOM 693 C CA . GLN A 1 89 ? -8.715 11.701 22.196 1.00 92.19 89 GLN A CA 1
ATOM 694 C C . GLN A 1 89 ? -9.525 12.211 23.386 1.00 92.19 89 GLN A C 1
ATOM 696 O O . GLN A 1 89 ? -10.525 11.608 23.770 1.00 92.19 89 GLN A O 1
ATOM 701 N N . MET A 1 90 ? -9.109 13.342 23.958 1.00 93.38 90 MET A N 1
ATOM 702 C CA . MET A 1 90 ? -9.910 14.040 24.962 1.00 93.38 90 MET A CA 1
ATOM 703 C C . MET A 1 90 ? -11.104 14.696 24.269 1.00 93.38 90 MET A C 1
ATOM 705 O O . MET A 1 90 ? -10.929 15.591 23.440 1.00 93.38 90 MET A O 1
ATOM 709 N N . ILE A 1 91 ? -12.309 14.234 24.592 1.00 93.38 91 ILE A N 1
ATOM 710 C CA . ILE A 1 91 ? -13.555 14.784 24.059 1.00 93.38 91 ILE A CA 1
ATOM 711 C C . ILE A 1 91 ? -13.986 15.948 24.969 1.00 93.38 91 ILE A C 1
ATOM 713 O O . ILE A 1 91 ? -14.118 15.731 26.173 1.00 93.38 91 ILE A O 1
ATOM 717 N N . PRO A 1 92 ? -14.181 17.172 24.443 1.00 96.31 92 PRO A N 1
ATOM 718 C CA . PRO A 1 92 ? -14.669 18.303 25.232 1.00 96.31 92 PRO A CA 1
ATOM 719 C C . PRO A 1 92 ? -16.082 18.078 25.791 1.00 96.31 92 PRO A C 1
ATOM 721 O O . PRO A 1 92 ? -16.923 17.486 25.117 1.00 96.31 92 PRO A O 1
ATOM 724 N N . ASP A 1 93 ? -16.375 18.649 26.963 1.00 93.94 93 ASP A N 1
ATOM 725 C CA . ASP A 1 93 ? -17.653 18.464 27.680 1.00 93.94 93 ASP A CA 1
ATOM 726 C C . ASP A 1 93 ? -18.897 18.921 26.895 1.00 93.94 93 ASP A C 1
ATOM 728 O O . ASP A 1 93 ? -19.994 18.412 27.112 1.00 93.94 93 ASP A O 1
ATOM 732 N N . PHE A 1 94 ? -18.736 19.882 25.983 1.00 95.12 94 PHE A N 1
ATOM 733 C CA . PHE A 1 94 ? -19.820 20.449 25.173 1.00 95.12 94 PHE A CA 1
ATOM 734 C C . PHE A 1 94 ? -19.761 20.001 23.705 1.00 95.12 94 PHE A C 1
ATOM 736 O O . PHE A 1 94 ? -20.222 20.722 22.823 1.00 95.12 94 PHE A O 1
ATOM 743 N N . ALA A 1 95 ? -19.143 18.852 23.419 1.00 96.12 95 ALA A N 1
ATOM 744 C CA . ALA A 1 95 ? -19.120 18.302 22.069 1.00 96.12 95 ALA A CA 1
ATOM 745 C C . ALA A 1 95 ? -20.526 17.847 21.633 1.00 96.12 95 ALA A C 1
ATOM 747 O O . ALA A 1 95 ? -21.202 17.112 22.353 1.00 96.12 95 ALA A O 1
ATOM 748 N N . GLU A 1 96 ? -20.953 18.270 20.442 1.00 95.94 96 GLU A N 1
ATOM 749 C CA . GLU A 1 96 ? -22.206 17.823 19.827 1.00 95.94 96 GLU A CA 1
ATOM 750 C C . GLU A 1 96 ? -22.008 16.481 19.106 1.00 95.94 96 GLU A C 1
ATOM 752 O O . GLU A 1 96 ? -21.015 16.277 18.400 1.00 95.94 96 GLU A O 1
ATOM 757 N N . GLU A 1 97 ? -22.955 15.556 19.282 1.00 94.44 97 GLU A N 1
ATOM 758 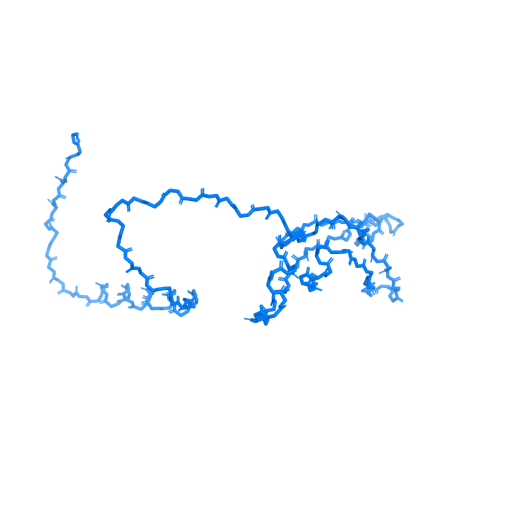C CA . GLU A 1 97 ? -22.944 14.259 18.604 1.00 94.44 97 GLU A CA 1
ATOM 759 C C . GLU A 1 97 ? -23.443 14.401 17.161 1.00 94.44 97 GLU A C 1
ATOM 761 O O . GLU A 1 97 ? -24.533 14.915 16.906 1.00 94.44 97 GLU A O 1
ATOM 766 N N . CYS A 1 98 ? -22.655 13.897 16.212 1.00 95.88 98 CYS A N 1
ATOM 767 C CA . CYS A 1 98 ? -22.961 13.945 14.786 1.00 95.88 98 CYS A CA 1
ATOM 768 C C . CYS A 1 98 ? -22.968 12.535 14.190 1.00 95.88 98 CYS A C 1
ATOM 770 O O . CYS A 1 98 ? -22.092 11.719 14.479 1.00 95.88 98 CYS A O 1
ATOM 772 N N . THR A 1 99 ? -23.915 12.261 13.292 1.00 96.56 99 THR A N 1
ATOM 773 C CA . THR A 1 99 ? -23.911 11.040 12.476 1.00 96.56 99 THR A CA 1
ATOM 774 C C . THR A 1 99 ? -23.159 11.288 11.174 1.00 96.56 99 THR A C 1
ATOM 776 O O . THR A 1 99 ? -23.476 12.219 10.434 1.00 96.56 99 THR A O 1
ATOM 779 N N . LEU A 1 100 ? -22.176 10.440 10.876 1.00 94.62 100 LEU A N 1
ATOM 780 C CA . LEU A 1 100 ? -21.506 10.444 9.580 1.00 94.62 100 LEU A CA 1
ATOM 781 C C . LEU A 1 100 ? -22.395 9.772 8.531 1.00 94.62 100 LEU A C 1
ATOM 783 O O . LEU A 1 100 ? -23.007 8.737 8.792 1.00 94.62 100 LEU A O 1
ATOM 787 N N . VAL A 1 101 ? -22.442 10.362 7.342 1.00 94.75 101 VAL A N 1
ATOM 788 C CA . VAL A 1 101 ? -23.138 9.818 6.174 1.00 94.75 101 VAL A CA 1
ATOM 789 C C . VAL A 1 101 ? -22.180 9.782 4.994 1.00 94.75 101 VAL A C 1
ATOM 791 O O . VAL A 1 101 ? -21.278 10.618 4.899 1.00 94.75 101 VAL A O 1
ATOM 794 N N . ASP A 1 102 ? -22.381 8.826 4.093 1.00 92.31 102 ASP A N 1
ATOM 795 C CA . ASP A 1 102 ? -21.555 8.705 2.897 1.00 92.31 102 ASP A CA 1
ATOM 796 C C . ASP A 1 102 ? -21.732 9.925 1.986 1.00 92.31 102 ASP A C 1
ATOM 798 O O . ASP A 1 102 ? -22.849 10.367 1.699 1.00 92.31 102 ASP A O 1
ATOM 802 N N . MET A 1 103 ? -20.609 10.459 1.506 1.00 92.94 103 MET A N 1
ATOM 803 C CA . MET A 1 103 ? -20.574 11.563 0.554 1.00 92.94 103 MET A CA 1
ATOM 804 C C . MET A 1 103 ? -19.961 11.078 -0.758 1.00 92.94 103 MET A C 1
ATOM 806 O O . MET A 1 103 ? -18.809 10.653 -0.776 1.00 92.94 103 MET A O 1
ATOM 810 N N . ASP A 1 104 ? -20.708 11.197 -1.856 1.00 94.19 104 ASP A N 1
ATOM 811 C CA . ASP A 1 104 ? -20.184 11.033 -3.215 1.00 94.19 104 ASP A CA 1
ATOM 812 C C . ASP A 1 104 ? -19.635 12.389 -3.716 1.00 94.19 104 ASP A C 1
ATOM 814 O O . ASP A 1 104 ? -20.426 13.308 -3.974 1.00 94.19 104 ASP A O 1
ATOM 818 N N . PRO A 1 105 ? -18.303 12.547 -3.863 1.00 93.06 105 PRO A N 1
ATOM 819 C CA . PRO A 1 105 ? -17.698 13.805 -4.294 1.00 93.06 105 PRO A CA 1
ATOM 820 C C . PRO A 1 105 ? -18.150 14.257 -5.681 1.00 93.06 105 PRO A C 1
ATOM 822 O O . PRO A 1 105 ? -18.281 15.459 -5.915 1.00 93.06 105 PRO A O 1
ATOM 825 N N . GLU A 1 106 ? -18.408 13.328 -6.603 1.00 92.56 106 GLU A N 1
ATOM 826 C CA . GLU A 1 106 ? -18.814 13.676 -7.964 1.00 92.56 106 GLU A CA 1
ATOM 827 C C . GLU A 1 106 ? -20.255 14.181 -7.994 1.00 92.56 106 GLU A C 1
ATOM 829 O O . GLU A 1 106 ? -20.562 15.169 -8.665 1.00 92.56 106 GLU A O 1
ATOM 834 N N . ALA A 1 107 ? -21.152 13.528 -7.248 1.00 92.12 107 ALA A N 1
ATOM 835 C CA . ALA A 1 107 ? -22.527 13.994 -7.108 1.00 92.12 107 ALA A CA 1
ATOM 836 C C . ALA A 1 107 ? -22.586 15.385 -6.472 1.00 92.12 107 ALA A C 1
ATOM 838 O O . ALA A 1 107 ? -23.374 16.227 -6.910 1.00 92.12 107 ALA A O 1
ATOM 839 N N . GLU A 1 108 ? -21.733 15.643 -5.485 1.00 91.56 108 GLU A N 1
ATOM 840 C CA . GLU A 1 108 ? -21.674 16.940 -4.823 1.00 91.56 108 GLU A CA 1
ATOM 841 C C . GLU A 1 108 ? -21.065 18.028 -5.723 1.00 91.56 108 GLU A C 1
ATOM 843 O O . GLU A 1 108 ? -21.579 19.146 -5.762 1.00 91.56 108 GLU A O 1
ATOM 848 N N . ALA A 1 109 ? -20.041 17.706 -6.522 1.00 91.19 109 ALA A N 1
ATOM 849 C CA . ALA A 1 109 ? -19.476 18.634 -7.504 1.00 91.19 109 ALA A CA 1
ATOM 850 C C . ALA A 1 109 ? -20.524 19.067 -8.544 1.00 91.19 109 ALA A C 1
ATOM 852 O O . ALA A 1 109 ? -20.697 20.263 -8.784 1.00 91.19 109 ALA A O 1
ATOM 853 N N . ARG A 1 110 ? -21.296 18.108 -9.079 1.00 91.56 110 ARG A N 1
ATOM 854 C CA . ARG A 1 110 ? -22.402 18.376 -10.016 1.00 91.56 110 ARG A CA 1
ATOM 855 C C . ARG A 1 110 ? -23.482 19.268 -9.397 1.00 91.56 110 ARG A C 1
ATOM 857 O O . ARG A 1 110 ? -23.979 20.186 -10.044 1.00 91.56 110 ARG A O 1
ATOM 864 N N . ARG A 1 111 ? -23.847 19.022 -8.133 1.00 88.44 111 ARG A N 1
ATOM 865 C CA . ARG A 1 111 ? -24.829 19.850 -7.407 1.00 88.44 111 ARG A CA 1
ATOM 866 C C . ARG A 1 111 ? -24.352 21.289 -7.228 1.00 88.44 111 ARG A C 1
ATOM 868 O O . ARG A 1 111 ? -25.154 22.208 -7.379 1.00 88.44 111 ARG A O 1
ATOM 875 N N . ARG A 1 112 ? -23.069 21.486 -6.912 1.00 87.38 112 ARG A N 1
ATOM 876 C CA . ARG A 1 112 ? -22.472 22.823 -6.768 1.00 87.38 112 ARG A CA 1
ATOM 877 C C . ARG A 1 112 ? -22.458 23.585 -8.086 1.00 87.38 112 ARG A C 1
ATOM 879 O O . ARG A 1 112 ? -22.849 24.744 -8.104 1.00 87.38 112 ARG A O 1
ATOM 886 N N . GLU A 1 113 ? -22.068 22.931 -9.176 1.00 86.25 113 GLU A N 1
ATOM 887 C CA . GLU A 1 113 ? -22.068 23.537 -10.511 1.00 86.25 113 GLU A CA 1
ATOM 888 C C . GLU A 1 113 ? -23.477 23.980 -10.928 1.00 86.25 113 GLU A C 1
ATOM 890 O O . GLU A 1 113 ? -23.667 25.120 -11.344 1.00 86.25 113 GLU A O 1
ATOM 895 N N . TYR A 1 114 ? -24.485 23.128 -10.706 1.00 83.44 114 TYR A N 1
ATOM 896 C CA . TYR A 1 114 ? -25.879 23.472 -10.991 1.00 83.44 114 TYR A CA 1
ATOM 897 C C . TYR A 1 114 ? -26.383 24.655 -10.152 1.00 83.44 114 TYR A C 1
ATOM 899 O O . TYR A 1 114 ? -27.071 25.531 -10.669 1.00 83.44 114 TYR A O 1
ATOM 907 N N . ARG A 1 115 ? -26.036 24.711 -8.858 1.00 81.25 115 ARG A N 1
ATOM 908 C CA . ARG A 1 115 ? -26.406 25.847 -7.997 1.00 81.25 115 ARG A CA 1
ATOM 909 C C . ARG A 1 115 ? -25.795 27.154 -8.506 1.00 81.25 115 ARG A C 1
ATOM 911 O O . ARG A 1 115 ? -26.516 28.139 -8.605 1.00 81.25 115 ARG A O 1
ATOM 918 N N . ASN A 1 116 ? -24.509 27.141 -8.849 1.00 78.06 116 ASN A N 1
ATOM 919 C CA . ASN A 1 116 ? -23.812 28.330 -9.339 1.00 78.06 116 ASN A CA 1
ATOM 920 C C . ASN A 1 116 ? -24.412 28.832 -10.664 1.00 78.06 116 ASN A C 1
ATOM 922 O O . ASN A 1 116 ? -24.556 30.035 -10.842 1.00 78.06 116 ASN A O 1
ATOM 926 N N . ALA A 1 117 ? -24.818 27.922 -11.556 1.00 74.56 117 ALA A N 1
ATOM 927 C CA . ALA A 1 117 ? -25.470 28.283 -12.815 1.00 74.56 117 ALA A CA 1
ATOM 928 C C . ALA A 1 117 ? -26.849 28.940 -12.604 1.00 74.56 117 ALA A C 1
ATOM 930 O O . ALA A 1 117 ? -27.171 29.915 -13.270 1.00 74.56 117 ALA A O 1
ATOM 931 N N . CYS A 1 118 ? -27.650 28.456 -11.647 1.00 66.69 118 CYS A N 1
ATOM 932 C CA . CYS A 1 118 ? -28.948 29.063 -11.329 1.00 66.69 118 CYS A CA 1
ATOM 933 C C . CYS A 1 118 ? -28.830 30.434 -10.634 1.00 66.69 118 CYS A C 1
ATOM 935 O O . CYS A 1 118 ? -29.734 31.253 -10.766 1.00 66.69 118 CYS A O 1
ATOM 937 N N . GLU A 1 119 ? -27.753 30.687 -9.878 1.00 59.03 119 GLU A N 1
ATOM 938 C CA . GLU A 1 119 ? -27.505 31.986 -9.229 1.00 59.03 119 GLU A CA 1
ATOM 939 C C . GLU A 1 119 ? -27.026 33.068 -10.217 1.00 59.03 119 GLU A C 1
ATOM 941 O O . GLU A 1 119 ? -27.254 34.252 -9.971 1.00 59.03 119 GLU A O 1
ATOM 946 N N . GLU A 1 120 ? -26.412 32.693 -11.347 1.00 56.34 120 GLU A N 1
ATOM 947 C CA . GLU A 1 120 ? -26.011 33.642 -12.401 1.00 56.34 120 GLU A CA 1
ATOM 948 C C . GLU A 1 120 ? -27.183 34.131 -13.277 1.00 56.34 120 GLU A C 1
ATOM 950 O O . GLU A 1 120 ? -27.056 35.168 -13.932 1.00 56.34 120 GLU A O 1
ATOM 955 N N . ASP A 1 121 ? -28.334 33.449 -13.250 1.00 56.91 121 ASP A N 1
ATOM 956 C CA . ASP A 1 121 ? -29.503 33.741 -14.096 1.00 56.91 121 ASP A CA 1
ATOM 957 C C . ASP A 1 121 ? -30.575 34.639 -13.432 1.00 56.91 121 ASP A C 1
ATOM 959 O O . ASP A 1 121 ? -31.620 34.877 -14.037 1.00 56.91 121 ASP A O 1
ATOM 963 N N . GLU A 1 122 ? -30.348 35.189 -12.227 1.00 48.72 122 GLU A N 1
ATOM 964 C CA . GLU A 1 122 ? -31.240 36.195 -11.611 1.00 48.72 122 GLU A CA 1
ATOM 965 C C . GLU A 1 122 ? -30.969 37.606 -12.184 1.00 48.72 122 GLU A C 1
ATOM 967 O O . GLU A 1 122 ? -29.983 38.263 -11.814 1.00 48.72 122 GLU A O 1
ATOM 972 N N . PRO A 1 123 ? -31.834 38.151 -13.068 1.00 50.75 123 PRO A N 1
ATOM 973 C CA . PRO A 1 123 ? -31.642 39.467 -13.640 1.00 50.75 123 PRO A CA 1
ATOM 974 C C . PRO A 1 123 ? -32.163 40.517 -12.657 1.00 50.75 123 PRO A C 1
ATOM 976 O O . PRO A 1 123 ? -33.290 41.000 -12.750 1.00 50.75 123 PRO A O 1
ATOM 979 N N . GLY A 1 124 ? -31.281 40.920 -11.746 1.00 54.03 124 GLY A N 1
ATOM 980 C CA . GLY A 1 124 ? -31.357 42.196 -11.051 1.00 54.03 124 GLY A CA 1
ATOM 981 C C . GLY A 1 124 ? -31.643 42.095 -9.562 1.00 54.03 124 GLY A C 1
ATOM 982 O O . GLY A 1 124 ? -32.776 41.872 -9.172 1.00 54.03 124 GLY A O 1
ATOM 983 N N . HIS A 1 125 ? -30.638 42.419 -8.747 1.00 48.28 125 HIS A N 1
ATOM 984 C CA . HIS A 1 125 ? -30.730 43.350 -7.615 1.00 48.28 125 HIS A CA 1
ATOM 985 C C . HIS A 1 125 ? -29.319 43.923 -7.360 1.00 48.28 125 HIS A C 1
ATOM 987 O O . HIS A 1 125 ? -28.337 43.189 -7.308 1.00 48.28 125 HIS A O 1
ATOM 993 N N . GLY A 1 126 ? -29.207 45.256 -7.313 1.00 41.94 126 GLY A N 1
ATOM 994 C CA . GLY A 1 126 ? -27.945 46.002 -7.419 1.00 41.94 126 GLY A CA 1
ATOM 995 C C . GLY A 1 126 ? -26.901 45.749 -6.313 1.00 41.94 126 GLY A C 1
ATOM 996 O O . GLY A 1 126 ? -27.224 45.240 -5.240 1.00 41.94 126 GLY A O 1
ATOM 997 N N . PRO A 1 127 ? -25.631 46.137 -6.546 1.00 46.62 127 PRO A N 1
ATOM 998 C CA . PRO A 1 127 ? -24.525 45.803 -5.658 1.00 46.62 127 PRO A CA 1
ATOM 999 C C . PRO A 1 127 ? -24.545 46.674 -4.397 1.00 46.62 127 PRO A C 1
ATOM 1001 O O . PRO A 1 127 ? -23.992 47.775 -4.377 1.00 46.62 127 PRO A O 1
ATOM 1004 N N . ASN A 1 128 ? -25.124 46.164 -3.310 1.00 42.41 128 ASN A N 1
ATOM 1005 C CA . ASN A 1 128 ? -24.876 46.717 -1.983 1.00 42.41 128 ASN A CA 1
ATOM 1006 C C . ASN A 1 128 ? -23.537 46.172 -1.466 1.00 42.41 128 ASN A C 1
ATOM 1008 O O . ASN A 1 128 ? -23.434 45.062 -0.950 1.00 42.41 128 ASN A O 1
ATOM 1012 N N . ARG A 1 129 ? -22.480 46.965 -1.663 1.00 50.75 129 ARG A N 1
ATOM 1013 C CA . ARG A 1 129 ? -21.137 46.716 -1.130 1.00 50.75 129 ARG A CA 1
ATOM 1014 C C . ARG A 1 129 ? -21.148 46.888 0.387 1.00 50.75 129 ARG A C 1
ATOM 1016 O O . ARG A 1 129 ? -21.109 48.015 0.873 1.00 50.75 129 ARG A O 1
ATOM 1023 N N . VAL A 1 130 ? -21.132 45.785 1.127 1.00 53.78 130 VAL A N 1
ATOM 1024 C CA . VAL A 1 130 ? -20.832 45.793 2.563 1.00 53.78 130 VAL A CA 1
ATOM 1025 C C . VAL A 1 130 ? -19.371 45.380 2.734 1.00 53.78 130 VAL A C 1
ATOM 1027 O O . VAL A 1 130 ? -19.009 44.229 2.515 1.00 53.78 130 VAL A O 1
ATOM 1030 N N . GLN A 1 131 ? -18.508 46.348 3.043 1.00 49.19 131 GLN A N 1
ATOM 1031 C CA . GLN A 1 131 ? -17.120 46.101 3.429 1.00 49.19 131 GLN A CA 1
ATOM 1032 C C . GLN A 1 131 ? -17.086 45.865 4.940 1.00 49.19 131 GLN A C 1
ATOM 1034 O O . GLN A 1 131 ? -17.289 46.799 5.713 1.00 49.19 131 GLN A O 1
ATOM 1039 N N . CYS A 1 132 ? -16.836 44.630 5.369 1.00 59.47 132 CYS A N 1
ATOM 1040 C CA . CYS A 1 132 ? -16.492 44.353 6.760 1.00 59.47 132 CYS A CA 1
ATOM 1041 C C . CYS A 1 132 ? -14.974 44.470 6.916 1.00 59.47 132 CYS A C 1
ATOM 1043 O O . CYS A 1 132 ? -14.218 43.712 6.311 1.00 59.47 132 CYS A O 1
ATOM 1045 N N . ALA A 1 133 ? -14.547 45.453 7.706 1.00 45.91 133 ALA A N 1
ATOM 1046 C CA . ALA A 1 133 ? -13.186 45.568 8.200 1.00 45.91 133 ALA A CA 1
ATOM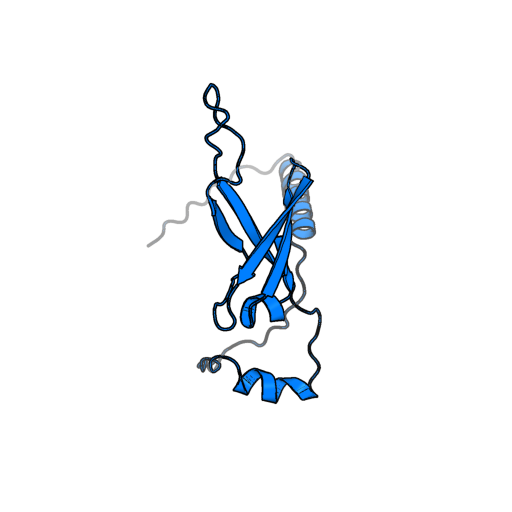 1047 C C . ALA A 1 133 ? -12.987 44.581 9.360 1.00 45.91 133 ALA A C 1
ATOM 1049 O O . ALA 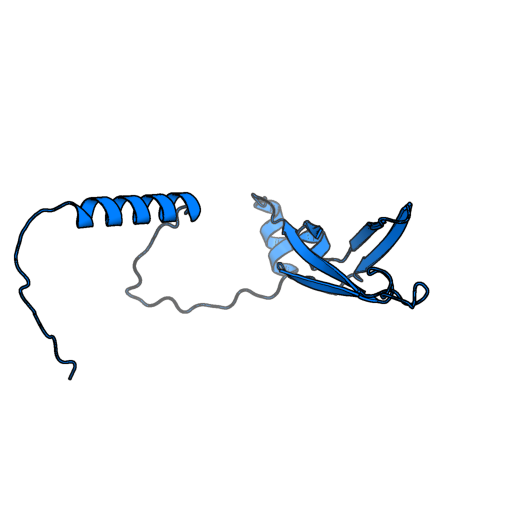A 1 133 ? -13.811 44.522 10.273 1.00 45.91 133 ALA A O 1
ATOM 1050 N N . THR A 1 134 ? -11.899 43.819 9.316 1.00 49.41 134 THR A N 1
ATOM 1051 C CA . THR A 1 134 ? -11.422 43.001 10.434 1.00 49.41 134 THR A CA 1
ATOM 1052 C C . THR A 1 134 ? -10.646 43.903 11.392 1.00 49.41 134 THR A C 1
ATOM 1054 O O . THR A 1 134 ?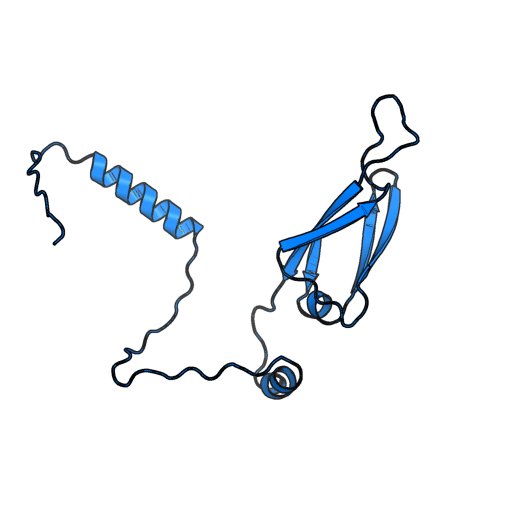 -9.740 44.610 10.948 1.00 49.41 134 THR A O 1
ATOM 1057 N N . ASN A 1 135 ? -11.002 43.876 12.676 1.00 44.81 135 ASN A N 1
ATOM 1058 C CA . ASN A 1 135 ? -10.196 44.407 13.778 1.00 44.81 135 ASN A CA 1
ATOM 1059 C C . ASN A 1 135 ? -9.683 43.234 14.611 1.00 44.81 135 ASN A C 1
ATOM 1061 O O . ASN A 1 135 ? -10.485 42.292 14.810 1.00 44.81 135 ASN A O 1
#

Foldseek 3Di:
DEDEPCCQAQKDWDWDQAPVRDTDIDTDHGRHGHDQQDKDKDAQRAQADDPGRNHHGIDIDTYHYDYDPDDDPVCVVVVCVVDPHDDDDDDDPPDDDDDDDDDDPVVVVVVVVVVVVVVVPDPDDDDPDDDDDDD

Secondary structure (DSSP, 8-state):
-EEEHHHHHH-EEEEEE-TTSPEEEEEE-TT----TT-EEEEEEEEEEETTEEEEEEEEEEE-EEEPPS---HHHHHHHHHHSPPPPP----TTPPP-------HHHHHHHHHHHHHHHHT--------------

pLDDT: mean 88.32, std 15.11, range [41.94, 98.19]

Radius of gyration: 25.81 Å; Cα contacts (8 Å, |Δi|>4): 128; chains: 1; bounding box: 52×58×58 Å

InterPro domains:
  IPR002939 Chaperone DnaJ, C-terminal [PF01556] (2-68)
  IPR008971 HSP40/DnaJ peptide-binding [SSF49493] (1-73)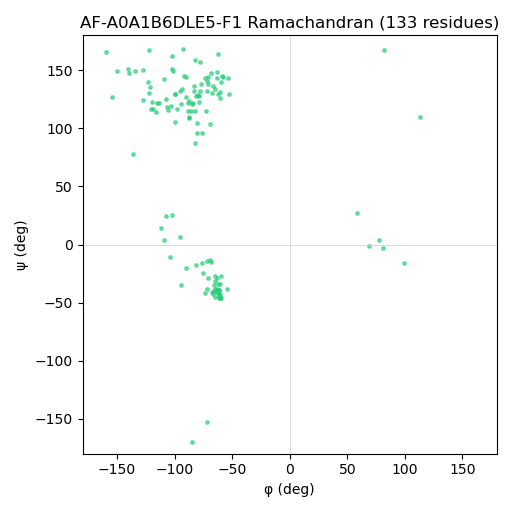
  IPR044713 DnaJ homolog subfamily A member 1/2-like [PTHR43888] (1-115)

Solvent-accessible surface area (backbone atoms only — not comparable to full-atom values): 8827 Å² total; per-residue (Å²): 86,82,40,46,49,64,37,27,53,50,20,45,76,50,74,44,79,46,98,82,81,43,75,45,79,46,75,45,57,67,74,50,70,55,54,68,68,38,73,50,71,44,80,61,62,27,63,58,39,90,98,38,73,90,46,36,38,57,33,76,44,45,31,41,59,45,73,75,95,74,81,64,80,93,49,48,67,64,49,53,74,74,44,83,77,82,80,88,74,90,77,63,95,83,66,80,90,78,83,88,72,93,78,60,68,66,64,50,51,54,51,50,55,54,52,56,57,60,64,72,69,64,91,77,80,79,88,80,84,80,83,83,81,88,130

Sequence (135 aa):
MNIELVEALCGFQKTIHTLDDRDLLVTVIPGEVTKHGDVKCILGEGMPQYKNPFEKGRLIIQFLVNFPSTISADVLTRLEECLPSRPEQMIPDFAEECTLVDMDPEAEARRREYRNACEEDEPGHGPNRVQCATN

Mean predicted aligned error: 10.14 Å

Organism: NCBI:txid38151

Nearest PDB structures (foldseek):
  7zhs-assembly1_A  TM=9.694E-01  e=2.826E-09  Saccharomyces cerevisiae S288C
  3agz-assembly1_A  TM=8.894E-01  e=1.018E-06  Homo sapiens
  7ndx-assembly1_A-2  TM=8.945E-01  e=2.193E-06  Homo sapiens
  3agy-assembly1_A  TM=8.763E-01  e=5.726E-06  Homo sapiens
  7jtk-assembly1_Z  TM=7.099E-01  e=5.722E-07  Chlamydomonas reinhardtii